Protein AF-A0AAD3VTC8-F1 (afdb_monomer_lite)

Secondary structure (DSSP, 8-state):
--------SSGGGHHHHHHHHHHHHHHTTS-SS--HHHHHHHHHHHHHHHHHHTT-HHHHHHH-GGGS-HHHHHHHHHHHHHHTHHHHHHHHHHHHHHHHHHHHHT-

Radius of gyration: 17.2 Å; chains: 1; bounding box: 39×29×52 Å

pLDDT: mean 90.21, std 11.89, range [37.56, 97.94]

Structure (mmCIF, N/CA/C/O backbone):
data_AF-A0AAD3VTC8-F1
#
_entry.id   AF-A0AAD3VTC8-F1
#
loop_
_atom_site.group_PDB
_atom_site.id
_atom_site.type_symbol
_atom_site.label_atom_id
_atom_site.label_alt_id
_atom_site.label_comp_id
_atom_site.label_asym_id
_atom_site.label_entity_id
_atom_site.label_seq_id
_atom_site.pdbx_PDB_ins_code
_atom_site.Cartn_x
_atom_site.Cartn_y
_atom_site.Cartn_z
_atom_site.occupancy
_atom_site.B_iso_or_equiv
_atom_site.auth_seq_id
_atom_site.auth_comp_id
_atom_site.auth_asym_id
_atom_site.auth_atom_id
_atom_site.pdbx_PDB_model_num
ATOM 1 N N . MET A 1 1 ? 21.004 -1.973 0.440 1.00 37.56 1 MET A N 1
ATOM 2 C CA . MET A 1 1 ? 19.643 -2.419 0.824 1.00 37.56 1 MET A CA 1
ATOM 3 C C . MET A 1 1 ? 19.372 -2.003 2.272 1.00 37.56 1 MET A C 1
ATOM 5 O O . MET A 1 1 ? 19.788 -2.694 3.192 1.00 37.56 1 MET A O 1
ATOM 9 N N . GLY A 1 2 ? 18.767 -0.831 2.497 1.00 42.12 2 GLY A N 1
ATOM 10 C CA . GLY A 1 2 ? 18.458 -0.338 3.845 1.00 42.12 2 GLY A CA 1
ATOM 11 C C . GLY A 1 2 ? 17.273 -1.096 4.438 1.00 42.12 2 GLY A C 1
ATOM 12 O O . GLY A 1 2 ? 16.129 -0.852 4.067 1.00 42.12 2 GLY A O 1
ATOM 13 N N . ARG A 1 3 ? 17.545 -2.040 5.339 1.00 43.69 3 ARG A N 1
ATOM 14 C CA . ARG A 1 3 ? 16.533 -2.855 6.019 1.00 43.69 3 ARG A CA 1
ATOM 15 C C . ARG A 1 3 ? 15.822 -2.000 7.073 1.00 43.69 3 ARG A C 1
ATOM 17 O O . ARG A 1 3 ? 16.161 -2.060 8.252 1.00 43.69 3 ARG A O 1
ATOM 24 N N . ARG A 1 4 ? 14.845 -1.181 6.665 1.00 53.00 4 ARG A N 1
ATOM 25 C CA . ARG A 1 4 ? 13.879 -0.608 7.614 1.00 53.00 4 ARG A CA 1
ATOM 26 C C . ARG A 1 4 ? 13.102 -1.777 8.215 1.00 53.00 4 ARG A C 1
ATOM 28 O O . ARG A 1 4 ? 12.371 -2.473 7.517 1.00 53.00 4 ARG A O 1
ATOM 35 N N . ARG A 1 5 ? 13.332 -2.053 9.499 1.00 49.25 5 ARG A N 1
ATOM 36 C CA . ARG A 1 5 ? 12.517 -3.002 10.260 1.00 49.25 5 ARG A CA 1
ATOM 37 C C . ARG A 1 5 ? 11.176 -2.312 10.481 1.00 49.25 5 ARG A C 1
ATOM 39 O O . ARG A 1 5 ? 11.079 -1.459 11.355 1.00 49.25 5 ARG A O 1
ATOM 46 N N . ASN A 1 6 ? 10.181 -2.641 9.664 1.00 66.75 6 ASN A N 1
ATOM 47 C CA . ASN A 1 6 ? 8.795 -2.224 9.873 1.00 66.75 6 ASN A CA 1
ATOM 48 C C . ASN A 1 6 ? 8.250 -2.941 11.120 1.00 66.75 6 ASN A C 1
ATOM 50 O O . ASN A 1 6 ? 7.491 -3.898 11.008 1.00 66.75 6 ASN A O 1
ATOM 54 N N . ARG A 1 7 ? 8.714 -2.545 12.311 1.00 80.94 7 ARG A N 1
ATOM 55 C CA . ARG A 1 7 ? 8.203 -3.045 13.587 1.00 80.94 7 ARG A CA 1
ATOM 56 C C . ARG A 1 7 ? 7.104 -2.090 14.053 1.00 80.94 7 ARG A C 1
ATOM 58 O O . ARG A 1 7 ? 7.367 -0.887 14.102 1.00 80.94 7 ARG A O 1
ATOM 65 N N . PRO A 1 8 ? 5.900 -2.585 14.377 1.00 89.06 8 PRO A N 1
ATOM 66 C CA . PRO A 1 8 ? 4.860 -1.729 14.922 1.00 89.06 8 PRO A CA 1
ATOM 67 C C . PRO A 1 8 ? 5.305 -1.125 16.254 1.00 89.06 8 PRO A C 1
ATOM 69 O O . PRO A 1 8 ? 6.102 -1.720 16.982 1.00 89.06 8 PRO A O 1
ATOM 72 N N . VAL A 1 9 ? 4.770 0.060 16.561 1.00 91.56 9 VAL A N 1
ATOM 73 C CA . VAL A 1 9 ? 5.061 0.786 17.809 1.00 91.56 9 VAL A CA 1
ATOM 74 C C . VAL A 1 9 ? 4.729 -0.077 19.024 1.00 91.56 9 VAL A C 1
ATOM 76 O O . VAL A 1 9 ? 5.529 -0.159 19.949 1.00 91.56 9 VAL A O 1
ATOM 79 N N . ASN A 1 10 ? 3.586 -0.766 18.984 1.00 92.50 10 ASN A N 1
ATOM 80 C CA . ASN A 1 10 ? 3.249 -1.823 19.926 1.00 92.50 10 ASN A CA 1
ATOM 81 C C . ASN A 1 10 ? 3.568 -3.195 19.292 1.00 92.50 10 ASN A C 1
ATOM 83 O O . ASN A 1 10 ? 2.860 -3.601 18.366 1.00 92.50 10 ASN A O 1
ATOM 87 N N . PRO A 1 11 ? 4.598 -3.924 19.762 1.00 91.19 11 PRO A N 1
ATOM 88 C CA . PRO A 1 11 ? 4.930 -5.255 19.256 1.00 91.19 11 PRO A CA 1
ATOM 89 C C . PRO A 1 11 ? 3.808 -6.284 19.428 1.00 91.19 11 PRO A C 1
ATOM 91 O O . PRO A 1 11 ? 3.699 -7.192 18.610 1.00 91.19 11 PRO A O 1
ATOM 94 N N . ASP A 1 12 ? 2.954 -6.128 20.438 1.00 94.06 12 ASP A N 1
ATOM 95 C CA . ASP A 1 12 ? 1.853 -7.060 20.703 1.00 94.06 12 ASP A CA 1
ATOM 96 C C . ASP A 1 12 ? 0.718 -6.910 19.678 1.00 94.06 12 ASP A C 1
ATOM 98 O O . ASP A 1 12 ? -0.117 -7.798 19.513 1.00 94.06 12 ASP A O 1
ATOM 102 N N . ALA A 1 13 ? 0.716 -5.809 18.919 1.00 93.69 13 ALA A N 1
ATOM 103 C CA . ALA A 1 13 ? -0.280 -5.539 17.891 1.00 93.69 13 ALA A CA 1
ATOM 104 C C . ALA A 1 13 ? -0.007 -6.258 16.559 1.00 93.69 13 ALA A C 1
ATOM 106 O O . ALA A 1 13 ? -0.824 -6.134 15.653 1.00 93.69 13 ALA A O 1
ATOM 107 N N . VAL A 1 14 ? 1.099 -7.003 16.402 1.00 91.50 14 VAL A N 1
ATOM 108 C CA . VAL A 1 14 ? 1.470 -7.633 15.114 1.00 91.50 14 VAL A CA 1
ATOM 109 C C . VAL A 1 14 ? 0.323 -8.466 14.538 1.00 91.50 14 VAL A C 1
ATOM 111 O O . VAL A 1 14 ? -0.097 -8.217 13.413 1.00 91.50 14 VAL A O 1
ATOM 114 N N . ARG A 1 15 ? -0.253 -9.384 15.327 1.00 91.88 15 ARG A N 1
ATOM 115 C CA . ARG A 1 15 ? -1.357 -10.234 14.846 1.00 91.88 15 ARG A CA 1
ATOM 116 C C . ARG A 1 15 ? -2.611 -9.426 14.509 1.00 91.88 15 ARG A C 1
ATOM 118 O O . ARG A 1 15 ? -3.292 -9.735 13.540 1.00 91.88 15 ARG A O 1
ATOM 125 N N . ALA A 1 16 ? -2.910 -8.388 15.290 1.00 93.94 16 ALA A N 1
ATOM 126 C CA . ALA A 1 16 ? -4.057 -7.519 15.034 1.00 93.94 16 ALA A CA 1
ATOM 127 C C . ALA A 1 16 ? -3.876 -6.706 13.740 1.00 93.94 16 ALA A C 1
ATOM 129 O O . ALA A 1 16 ? -4.823 -6.543 12.978 1.00 93.94 16 ALA A O 1
ATOM 130 N N . LEU A 1 17 ? -2.657 -6.237 13.464 1.00 93.38 17 LEU A N 1
ATOM 131 C CA . LEU A 1 17 ? -2.325 -5.520 12.234 1.00 93.38 17 LEU A CA 1
ATOM 132 C C . LEU A 1 17 ? -2.347 -6.433 11.008 1.00 93.38 17 LEU A C 1
ATOM 134 O O . LEU A 1 17 ? -2.781 -5.995 9.945 1.00 93.38 17 LEU A O 1
ATOM 138 N N . ASP A 1 18 ? -1.920 -7.688 11.148 1.00 91.19 18 ASP A N 1
ATOM 139 C CA . ASP A 1 18 ? -2.040 -8.677 10.077 1.00 91.19 18 ASP A CA 1
ATOM 140 C C . ASP A 1 18 ? -3.511 -8.961 9.756 1.00 91.19 18 ASP A C 1
ATOM 142 O O . ASP A 1 18 ? -3.895 -8.919 8.590 1.00 91.19 18 ASP A O 1
ATOM 146 N N . ASN A 1 19 ? -4.360 -9.150 10.771 1.00 91.94 19 ASN A N 1
ATOM 147 C CA . ASN A 1 19 ? -5.803 -9.314 10.567 1.00 91.94 19 ASN A CA 1
ATOM 148 C C . ASN A 1 19 ? -6.417 -8.092 9.876 1.00 91.94 19 ASN A C 1
ATOM 150 O O . ASN A 1 19 ? -7.095 -8.238 8.863 1.00 91.94 19 ASN A O 1
ATOM 154 N N . LEU A 1 20 ? -6.092 -6.886 10.351 1.00 93.25 20 LEU A N 1
ATOM 155 C CA . LEU A 1 20 ? -6.540 -5.641 9.731 1.00 93.25 20 LEU A CA 1
ATOM 156 C C . LEU A 1 20 ? -6.108 -5.547 8.260 1.00 93.25 20 LEU A C 1
ATOM 158 O O . LEU A 1 20 ? -6.866 -5.088 7.411 1.00 93.25 20 LEU A O 1
ATOM 162 N N . LYS A 1 21 ? -4.889 -5.987 7.934 1.00 91.75 21 LYS A N 1
ATOM 163 C CA . LYS A 1 21 ? -4.406 -6.025 6.550 1.00 91.75 21 LYS A CA 1
ATOM 164 C C . LYS A 1 21 ? -5.286 -6.923 5.683 1.00 91.75 21 LYS A C 1
ATOM 166 O O . LYS A 1 21 ? -5.576 -6.545 4.551 1.00 91.75 21 LYS A O 1
ATOM 171 N N . TYR A 1 22 ? -5.683 -8.090 6.190 1.00 91.50 22 TYR A N 1
ATOM 172 C CA . TYR A 1 22 ? -6.574 -9.001 5.473 1.00 91.50 22 TYR A CA 1
ATOM 173 C C . TYR A 1 22 ? -7.978 -8.425 5.316 1.00 91.50 22 TYR A C 1
ATOM 175 O O . TYR A 1 22 ? -8.503 -8.470 4.209 1.00 91.50 22 TYR A O 1
ATOM 183 N N . GLU A 1 23 ? -8.545 -7.836 6.367 1.00 91.44 23 GLU A N 1
ATOM 184 C CA . GLU A 1 23 ? -9.857 -7.176 6.319 1.00 91.44 23 GLU A CA 1
ATOM 185 C C . GLU A 1 23 ? -9.877 -6.078 5.252 1.00 91.44 23 GLU A C 1
ATOM 187 O O . GLU A 1 23 ? -10.695 -6.104 4.336 1.00 91.44 23 GLU A O 1
ATOM 192 N N . VAL A 1 24 ? -8.902 -5.165 5.294 1.00 93.19 24 VAL A N 1
ATOM 193 C CA . VAL A 1 24 ? -8.788 -4.087 4.304 1.00 93.19 24 VAL A CA 1
ATOM 194 C C . VAL A 1 24 ? -8.559 -4.655 2.901 1.00 93.19 24 VAL A C 1
ATOM 196 O O . VAL A 1 24 ? -9.125 -4.160 1.931 1.00 93.19 24 VAL A O 1
ATOM 199 N N . ALA A 1 25 ? -7.754 -5.710 2.757 1.00 92.06 25 ALA A N 1
ATOM 200 C CA . ALA A 1 25 ? -7.548 -6.341 1.458 1.00 92.06 25 ALA A CA 1
ATOM 201 C C . ALA A 1 25 ? -8.826 -6.999 0.908 1.00 92.06 25 ALA A C 1
ATOM 203 O O . ALA A 1 25 ? -9.054 -6.948 -0.299 1.00 92.06 25 ALA A O 1
ATOM 204 N N . GLN A 1 26 ? -9.661 -7.590 1.764 1.00 91.31 26 GLN A N 1
ATOM 205 C CA . GLN A 1 26 ? -10.959 -8.145 1.376 1.00 91.31 26 GLN A CA 1
ATOM 206 C C . GLN A 1 26 ? -11.935 -7.045 0.954 1.00 91.31 26 GLN A C 1
ATOM 208 O O . GLN A 1 26 ? -12.551 -7.153 -0.104 1.00 91.31 26 GLN A O 1
ATOM 213 N N . GLU A 1 27 ? -12.027 -5.961 1.726 1.00 91.00 27 GLU A N 1
ATOM 214 C CA . GLU A 1 27 ? -12.877 -4.807 1.408 1.00 91.00 27 GLU A CA 1
ATOM 215 C C . GLU A 1 27 ? -12.499 -4.154 0.073 1.00 91.00 27 GLU A C 1
ATOM 217 O O . GLU A 1 27 ? -13.367 -3.779 -0.712 1.00 91.00 27 GLU A O 1
ATOM 222 N N . LEU A 1 28 ? -11.198 -4.060 -0.215 1.00 90.56 28 LEU A N 1
ATOM 223 C CA . LEU A 1 28 ? -10.683 -3.548 -1.487 1.00 90.56 28 LEU A CA 1
ATOM 224 C C . LEU A 1 28 ? -10.826 -4.547 -2.648 1.00 90.56 28 LEU A C 1
ATOM 226 O O . LEU A 1 28 ? -10.458 -4.231 -3.777 1.00 90.56 28 LEU A O 1
ATOM 230 N N . GLY A 1 29 ? -11.340 -5.753 -2.390 1.00 88.31 29 GLY A N 1
ATOM 231 C CA . GLY A 1 29 ? -11.536 -6.791 -3.400 1.00 88.31 29 GLY A CA 1
ATOM 232 C C . GLY A 1 29 ? -10.252 -7.504 -3.831 1.00 88.31 29 GLY A C 1
ATOM 233 O O . GLY A 1 29 ? -10.263 -8.231 -4.824 1.00 88.31 29 GLY A O 1
ATOM 234 N N . TYR A 1 30 ? -9.148 -7.334 -3.098 1.00 86.75 30 TYR A N 1
ATOM 235 C CA . TYR A 1 30 ? -7.883 -8.018 -3.380 1.00 86.75 30 TYR A CA 1
ATOM 236 C C . TYR A 1 30 ? -7.885 -9.475 -2.930 1.00 86.75 30 TYR A C 1
ATOM 238 O O . TYR A 1 30 ? -7.039 -10.240 -3.371 1.00 86.75 30 TYR A O 1
ATOM 246 N N . VAL A 1 31 ? -8.783 -9.879 -2.035 1.00 84.81 31 VAL A N 1
ATOM 247 C CA . VAL A 1 31 ? -8.850 -11.256 -1.535 1.00 84.81 31 VAL A CA 1
ATOM 248 C C . VAL A 1 31 ? -10.312 -11.646 -1.366 1.00 84.81 31 VAL A C 1
ATOM 250 O O . VAL A 1 31 ? -11.074 -10.890 -0.770 1.00 84.81 31 VAL A O 1
ATOM 253 N N . ARG A 1 32 ? -10.712 -12.825 -1.855 1.00 79.50 32 ARG A N 1
ATOM 254 C CA . ARG A 1 32 ? -12.073 -13.359 -1.650 1.00 79.50 32 ARG A CA 1
ATOM 255 C C . ARG A 1 32 ? -12.122 -14.490 -0.627 1.00 79.50 32 ARG A C 1
ATOM 257 O O . ARG A 1 32 ? -13.127 -14.629 0.059 1.00 79.50 32 ARG A O 1
ATOM 264 N N . GLY A 1 33 ? -11.059 -15.293 -0.526 1.00 70.56 33 GLY A N 1
ATOM 265 C CA . GLY A 1 33 ? -11.024 -16.511 0.297 1.00 70.56 33 GLY A CA 1
ATOM 266 C C . GLY A 1 33 ? -10.140 -16.435 1.544 1.00 70.56 33 GLY A C 1
ATOM 267 O O . GLY A 1 33 ? -10.030 -17.415 2.272 1.00 70.56 33 GLY A O 1
ATOM 268 N N . GLY A 1 34 ? -9.495 -15.293 1.792 1.00 66.06 34 GLY A N 1
ATOM 269 C CA . GLY A 1 34 ? -8.681 -15.033 2.985 1.00 66.06 34 GLY A CA 1
ATOM 270 C C . GLY A 1 34 ? -7.321 -15.740 3.032 1.00 66.06 34 GLY A C 1
ATOM 271 O O . GLY A 1 34 ? -6.671 -15.690 4.073 1.00 66.06 34 GLY A O 1
ATOM 272 N N . SER A 1 35 ? -6.869 -16.402 1.960 1.00 82.12 35 SER A N 1
ATOM 273 C CA . SER A 1 35 ? -5.571 -17.086 1.993 1.00 82.12 35 SER A CA 1
ATOM 274 C C . SER A 1 35 ? -4.407 -16.104 1.825 1.00 82.12 35 SER A C 1
ATOM 276 O O . SER A 1 35 ? -4.468 -15.141 1.054 1.00 82.12 35 SER A O 1
ATOM 278 N N . GLU A 1 36 ? -3.314 -16.355 2.547 1.00 82.56 36 GLU A N 1
ATOM 279 C CA . GLU A 1 36 ? -2.099 -15.539 2.451 1.00 82.56 36 GLU A CA 1
ATOM 280 C C . GLU A 1 36 ? -1.503 -15.570 1.035 1.00 82.56 36 GLU A C 1
ATOM 282 O O . GLU A 1 36 ? -1.023 -14.551 0.533 1.00 82.56 36 GLU A O 1
ATOM 287 N N . ASP A 1 37 ? -1.585 -16.718 0.363 1.00 87.31 37 ASP A N 1
ATOM 288 C CA . ASP A 1 37 ? -1.083 -16.892 -0.999 1.00 87.31 37 ASP A CA 1
ATOM 289 C C . ASP A 1 37 ? -1.898 -16.095 -2.025 1.00 87.31 37 ASP A C 1
ATOM 291 O O . ASP A 1 37 ? -1.318 -15.485 -2.926 1.00 87.31 37 ASP A O 1
ATOM 295 N N . GLU A 1 38 ? -3.226 -16.017 -1.864 1.00 87.75 38 GLU A N 1
ATOM 296 C CA . GLU A 1 38 ? -4.081 -15.170 -2.705 1.00 87.75 38 GLU A CA 1
ATOM 297 C C . GLU A 1 38 ? -3.694 -13.697 -2.544 1.00 87.75 38 GLU A C 1
ATOM 299 O O . GLU A 1 38 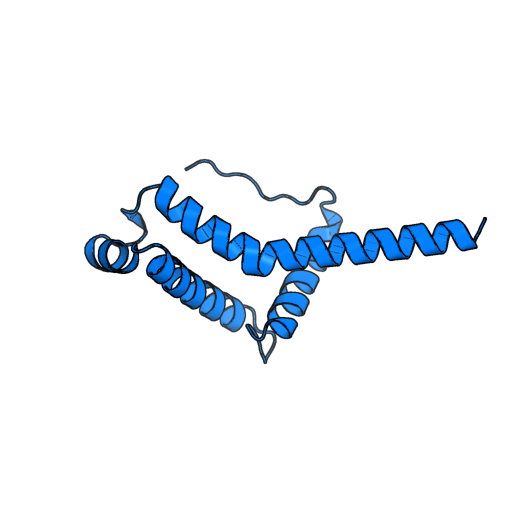? -3.519 -12.989 -3.540 1.00 87.75 38 GLU A O 1
ATOM 304 N N . LEU A 1 39 ? -3.495 -13.237 -1.304 1.00 88.12 39 LEU A N 1
ATOM 305 C CA . LEU A 1 39 ? -3.060 -11.868 -1.043 1.00 88.12 39 LEU A CA 1
ATOM 306 C C . LEU A 1 39 ? -1.696 -11.583 -1.679 1.00 88.12 39 LEU A C 1
ATOM 308 O O . LEU A 1 39 ? -1.524 -10.552 -2.328 1.00 88.12 39 LEU A O 1
ATOM 312 N N . ARG A 1 40 ? -0.725 -12.490 -1.530 1.00 89.38 40 ARG A N 1
ATOM 313 C CA . ARG A 1 40 ? 0.609 -12.343 -2.134 1.00 89.38 40 ARG A CA 1
ATOM 314 C C . ARG A 1 40 ? 0.528 -12.252 -3.657 1.00 89.38 40 ARG A C 1
ATOM 316 O O . ARG A 1 40 ? 1.097 -11.326 -4.230 1.00 89.38 40 ARG A O 1
ATOM 323 N N . ALA A 1 41 ? -0.232 -13.140 -4.297 1.00 91.38 41 ALA A N 1
ATOM 324 C CA . ALA A 1 41 ? -0.414 -13.133 -5.745 1.00 91.38 41 ALA A CA 1
ATOM 325 C C . ALA A 1 41 ? -1.092 -11.844 -6.245 1.00 91.38 41 ALA A C 1
ATOM 327 O O . ALA A 1 41 ? -0.691 -11.291 -7.269 1.00 91.38 41 ALA A O 1
ATOM 328 N N . ASN A 1 42 ? -2.096 -11.337 -5.520 1.00 92.62 42 ASN A N 1
ATOM 329 C CA . ASN A 1 42 ? -2.747 -10.065 -5.843 1.00 92.62 42 ASN A CA 1
ATOM 330 C C . ASN A 1 42 ? -1.799 -8.874 -5.690 1.00 92.62 42 ASN A C 1
ATOM 332 O O . ASN A 1 42 ? -1.711 -8.043 -6.591 1.00 92.62 42 ASN A O 1
ATOM 336 N N . LEU A 1 43 ? -1.041 -8.813 -4.594 1.00 91.81 43 LEU A N 1
ATOM 337 C CA . LEU A 1 43 ? -0.055 -7.754 -4.381 1.00 91.81 43 LEU A CA 1
ATOM 338 C C . LEU A 1 43 ? 1.033 -7.760 -5.457 1.00 91.81 43 LEU A C 1
ATOM 340 O O . LEU A 1 43 ? 1.475 -6.692 -5.875 1.00 91.81 43 LEU A O 1
ATOM 344 N N . ASP A 1 44 ? 1.457 -8.933 -5.924 1.00 93.88 44 ASP A N 1
ATOM 345 C CA . ASP A 1 44 ? 2.416 -9.030 -7.022 1.00 93.88 44 ASP A CA 1
ATOM 346 C C . ASP A 1 44 ? 1.822 -8.553 -8.351 1.00 93.88 44 ASP A C 1
ATOM 348 O O . ASP A 1 44 ? 2.489 -7.796 -9.056 1.00 93.88 44 ASP A O 1
ATOM 352 N N . ARG A 1 45 ? 0.561 -8.883 -8.665 1.00 93.81 45 ARG A N 1
ATOM 353 C CA . ARG A 1 45 ? -0.133 -8.304 -9.832 1.00 93.81 45 ARG A CA 1
ATOM 354 C C . ARG A 1 45 ? -0.200 -6.781 -9.757 1.00 93.81 45 ARG A C 1
ATOM 356 O O . ARG A 1 45 ? 0.204 -6.108 -10.702 1.00 93.81 45 ARG A O 1
ATOM 363 N N . MET A 1 46 ? -0.585 -6.238 -8.604 1.00 94.44 46 MET A N 1
ATOM 364 C CA . MET A 1 46 ? -0.641 -4.792 -8.391 1.00 94.44 46 MET A CA 1
ATOM 365 C C . MET A 1 46 ? 0.719 -4.112 -8.573 1.00 94.44 46 MET A C 1
ATOM 367 O O . MET A 1 46 ? 0.776 -2.994 -9.071 1.00 94.44 46 MET A O 1
ATOM 371 N N . LYS A 1 47 ? 1.833 -4.752 -8.187 1.00 95.31 47 LYS A N 1
ATOM 372 C CA . LYS A 1 47 ? 3.171 -4.188 -8.447 1.00 95.31 47 LYS A CA 1
ATOM 373 C C . LYS A 1 47 ? 3.422 -4.001 -9.940 1.00 95.31 47 LYS A C 1
ATOM 375 O O . LYS A 1 47 ? 4.037 -3.004 -10.305 1.00 95.31 47 LYS A O 1
ATOM 380 N N . TYR A 1 48 ? 2.975 -4.937 -10.778 1.00 96.62 48 TYR A N 1
ATOM 381 C CA . TYR A 1 48 ? 3.103 -4.814 -12.230 1.00 96.62 48 TYR A CA 1
ATOM 382 C C . TYR A 1 48 ? 2.153 -3.763 -12.806 1.00 96.62 48 TYR A C 1
ATOM 384 O O . TYR A 1 48 ? 2.591 -2.980 -13.637 1.00 96.62 48 TYR A O 1
ATOM 392 N N . GLU A 1 49 ? 0.910 -3.675 -12.327 1.00 96.38 49 GLU A N 1
ATOM 393 C CA . GLU A 1 49 ? -0.024 -2.603 -12.722 1.00 96.38 49 GLU A CA 1
ATOM 394 C C . GLU A 1 49 ? 0.540 -1.216 -12.389 1.00 96.38 49 GLU A C 1
ATOM 396 O O . GLU A 1 49 ? 0.589 -0.327 -13.230 1.00 96.38 49 GLU A O 1
ATOM 401 N N . ILE A 1 50 ? 1.060 -1.048 -11.173 1.00 97.38 50 ILE A N 1
ATOM 402 C CA . ILE A 1 50 ? 1.709 0.190 -10.736 1.00 97.38 50 ILE A CA 1
ATOM 403 C C . ILE A 1 50 ? 2.965 0.474 -11.564 1.00 97.38 50 ILE A C 1
ATOM 405 O O . ILE A 1 50 ? 3.247 1.622 -11.902 1.00 97.38 50 ILE A O 1
ATOM 409 N N . ALA A 1 51 ? 3.756 -0.552 -11.880 1.00 97.81 51 ALA A N 1
ATOM 410 C CA . ALA A 1 51 ? 4.907 -0.376 -12.753 1.00 97.81 51 ALA A CA 1
ATOM 411 C C . ALA A 1 51 ? 4.492 0.110 -14.146 1.00 97.81 51 ALA A C 1
ATOM 413 O O . ALA A 1 51 ? 5.223 0.904 -14.736 1.00 97.81 51 ALA A O 1
ATOM 414 N N . ASP A 1 52 ? 3.335 -0.321 -14.640 1.00 97.81 52 ASP A N 1
ATOM 415 C CA . ASP A 1 52 ? 2.771 0.120 -15.911 1.00 97.81 52 ASP A CA 1
ATOM 416 C C . ASP A 1 52 ? 2.368 1.589 -15.873 1.00 97.81 52 ASP A C 1
ATOM 418 O O . ASP A 1 52 ? 2.846 2.382 -16.682 1.00 97.81 52 ASP A O 1
ATOM 422 N N . GLU A 1 53 ? 1.622 1.985 -14.840 1.00 97.62 53 GLU A N 1
ATOM 423 C CA . GLU A 1 53 ? 1.255 3.382 -14.582 1.00 97.62 53 GLU A CA 1
ATOM 424 C C . GLU A 1 53 ? 2.479 4.305 -14.457 1.00 97.62 53 GLU A C 1
ATOM 426 O O . GLU A 1 53 ? 2.425 5.482 -14.814 1.00 97.62 53 GLU A O 1
ATOM 431 N N . LEU A 1 54 ? 3.600 3.778 -13.955 1.00 97.56 54 LEU A N 1
ATOM 432 C CA . LEU A 1 54 ? 4.862 4.504 -13.810 1.00 97.56 54 LEU A CA 1
ATOM 433 C C . LEU A 1 54 ? 5.763 4.459 -15.055 1.00 97.56 54 LEU A C 1
ATOM 435 O O . LEU A 1 54 ? 6.843 5.056 -15.028 1.00 97.56 54 LEU A O 1
ATOM 439 N N . GLY A 1 55 ? 5.377 3.744 -16.116 1.00 97.44 55 GLY A N 1
ATOM 440 C CA . GLY A 1 55 ? 6.200 3.561 -17.318 1.00 97.44 55 GLY A CA 1
ATOM 441 C C . GLY A 1 55 ? 7.460 2.713 -17.091 1.00 97.44 55 GLY A C 1
ATOM 442 O O . GLY A 1 55 ? 8.450 2.851 -17.806 1.00 97.44 55 GLY A O 1
ATOM 443 N N . LEU A 1 56 ? 7.457 1.853 -16.070 1.00 97.94 56 LEU A N 1
ATOM 444 C CA . LEU A 1 56 ? 8.576 0.987 -15.683 1.00 97.94 56 LEU A CA 1
ATOM 445 C C . LEU A 1 56 ? 8.403 -0.470 -16.142 1.00 97.94 56 LEU A C 1
ATOM 447 O O . LEU A 1 56 ? 9.369 -1.230 -16.063 1.00 97.94 56 LEU A O 1
ATOM 451 N N . SER A 1 57 ? 7.223 -0.859 -16.642 1.00 96.81 57 SER A N 1
ATOM 452 C CA . SER A 1 57 ? 6.917 -2.223 -17.110 1.00 96.81 57 SER A CA 1
ATOM 453 C C . SER A 1 57 ? 7.959 -2.786 -18.075 1.00 96.81 57 SER A C 1
ATOM 455 O O . SER A 1 57 ? 8.514 -3.856 -17.824 1.00 96.81 57 SER A O 1
ATOM 457 N N . GLU A 1 58 ? 8.268 -2.060 -19.152 1.00 97.19 58 GLU A N 1
ATOM 458 C CA . GLU A 1 58 ? 9.227 -2.516 -20.170 1.00 97.19 58 GLU A CA 1
ATOM 459 C C . GLU A 1 58 ? 10.627 -2.701 -19.595 1.00 97.19 58 GLU A C 1
ATOM 461 O O . GLU A 1 58 ? 11.305 -3.689 -19.873 1.00 97.19 58 GLU A O 1
ATOM 466 N N . LYS A 1 59 ? 11.043 -1.799 -18.705 1.00 97.75 59 LYS A N 1
ATOM 467 C CA . LYS A 1 59 ? 12.335 -1.913 -18.035 1.00 97.75 59 LYS A CA 1
ATOM 468 C C . LYS A 1 59 ? 12.388 -3.154 -17.147 1.00 97.75 59 LYS A C 1
ATOM 470 O O . LYS A 1 59 ? 13.367 -3.892 -17.200 1.00 97.75 59 LYS A O 1
ATOM 475 N N . ILE A 1 60 ? 11.336 -3.420 -16.372 1.00 97.06 60 ILE A N 1
ATOM 476 C CA . ILE A 1 60 ? 11.251 -4.623 -15.535 1.00 97.06 60 ILE A CA 1
ATOM 477 C C . ILE A 1 60 ? 11.299 -5.886 -16.397 1.00 97.06 60 ILE A C 1
ATOM 479 O O . ILE A 1 60 ? 11.982 -6.832 -16.020 1.00 97.06 60 ILE A O 1
ATOM 483 N N . ARG A 1 61 ? 10.628 -5.908 -17.555 1.00 96.38 61 ARG A N 1
ATOM 484 C CA . ARG A 1 61 ? 10.696 -7.037 -18.499 1.00 96.38 61 ARG A CA 1
ATOM 485 C C . ARG A 1 61 ? 12.103 -7.225 -19.069 1.00 96.38 61 ARG A C 1
ATOM 487 O O . ARG A 1 61 ? 12.549 -8.358 -19.203 1.00 96.38 61 ARG A O 1
ATOM 494 N N . ALA A 1 62 ? 12.804 -6.130 -19.360 1.00 97.69 62 ALA A N 1
ATOM 495 C CA . ALA A 1 62 ? 14.134 -6.161 -19.958 1.00 97.69 62 ALA A CA 1
ATOM 496 C C . ALA A 1 62 ? 15.241 -6.573 -18.974 1.00 97.69 62 ALA A C 1
ATOM 498 O O . ALA A 1 62 ? 16.101 -7.376 -19.326 1.00 97.69 62 ALA A O 1
ATOM 499 N N . VAL A 1 63 ? 15.250 -6.020 -17.754 1.00 97.12 63 VAL A N 1
ATOM 500 C CA . VAL A 1 63 ? 16.353 -6.233 -16.794 1.00 97.12 63 VAL A CA 1
ATOM 501 C C . VAL A 1 63 ? 15.957 -7.056 -15.570 1.00 97.12 63 VAL A C 1
ATOM 503 O O . VAL A 1 63 ? 16.827 -7.542 -14.852 1.00 97.12 63 VAL A O 1
ATOM 506 N N . GLY A 1 64 ? 14.665 -7.248 -15.315 1.00 96.62 64 GLY A N 1
ATOM 507 C CA . GLY A 1 64 ? 14.159 -7.906 -14.113 1.00 96.62 64 GLY A CA 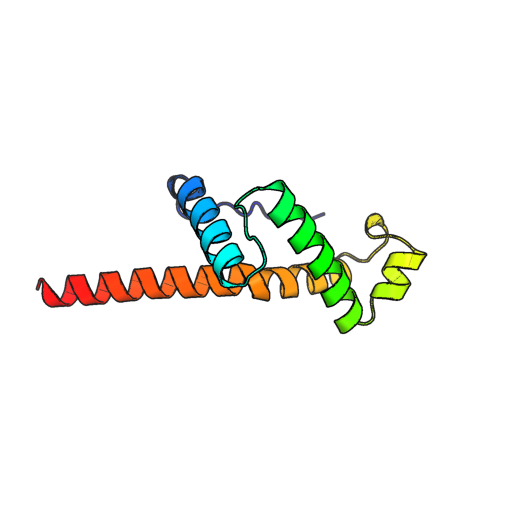1
ATOM 508 C C . GLY A 1 64 ? 14.213 -7.022 -12.862 1.00 96.62 64 GLY A C 1
ATOM 509 O O . GLY A 1 64 ? 15.023 -6.102 -12.738 1.00 96.62 64 GLY A O 1
ATOM 510 N N . TRP A 1 65 ? 13.368 -7.341 -11.878 1.00 95.56 65 TRP A N 1
ATOM 511 C CA . TRP A 1 65 ? 13.303 -6.634 -10.590 1.00 95.56 65 TRP A CA 1
ATOM 512 C C . TRP A 1 65 ? 14.648 -6.470 -9.859 1.00 95.56 65 TRP A C 1
ATOM 514 O O . TRP A 1 65 ? 14.875 -5.384 -9.325 1.00 95.56 65 TRP A O 1
ATOM 524 N N . PRO A 1 66 ? 15.557 -7.472 -9.817 1.00 95.94 66 PRO A N 1
ATOM 525 C CA . PRO A 1 66 ? 16.831 -7.329 -9.105 1.00 95.94 66 PRO A CA 1
ATOM 526 C C . PRO A 1 66 ? 17.747 -6.238 -9.674 1.00 95.94 66 PRO A C 1
ATOM 528 O O . PRO A 1 66 ? 18.567 -5.698 -8.936 1.00 95.94 66 PRO A O 1
ATOM 531 N N . ASN A 1 67 ? 17.589 -5.903 -10.959 1.00 96.81 67 ASN A N 1
ATOM 532 C CA . ASN A 1 67 ? 18.413 -4.920 -11.666 1.00 96.81 67 ASN A CA 1
ATOM 533 C C . ASN A 1 67 ? 17.738 -3.540 -11.784 1.00 96.81 67 ASN A C 1
ATOM 535 O O . ASN A 1 67 ? 18.294 -2.618 -12.382 1.00 96.81 67 ASN A O 1
ATOM 539 N N . MET A 1 68 ? 16.548 -3.372 -11.204 1.00 97.50 68 MET A N 1
ATOM 540 C CA . MET A 1 68 ? 15.892 -2.071 -11.077 1.00 97.50 68 MET A CA 1
ATOM 541 C C . MET A 1 68 ? 16.587 -1.218 -10.012 1.00 97.50 68 MET A C 1
ATOM 543 O O . MET A 1 68 ? 17.131 -1.719 -9.024 1.00 97.50 68 MET A O 1
ATOM 547 N N . THR A 1 69 ? 16.539 0.105 -10.163 1.00 96.94 69 THR A N 1
ATOM 548 C CA . THR A 1 69 ? 17.112 0.989 -9.143 1.00 96.94 69 THR A CA 1
ATOM 549 C C . THR A 1 69 ? 16.266 0.969 -7.870 1.00 96.94 69 THR A C 1
ATOM 551 O O . THR A 1 69 ? 15.041 0.840 -7.899 1.00 96.94 69 THR A O 1
ATOM 554 N N . SER A 1 70 ? 16.903 1.206 -6.719 1.00 95.00 70 SER A N 1
ATOM 555 C CA . SER A 1 70 ? 16.185 1.314 -5.438 1.00 95.00 70 SER A CA 1
ATOM 556 C C . SER A 1 70 ? 15.110 2.410 -5.448 1.00 95.00 70 SER A C 1
ATOM 558 O O . SER A 1 70 ? 14.103 2.284 -4.756 1.00 95.00 70 SER A O 1
ATOM 560 N N . ARG A 1 71 ? 15.301 3.473 -6.244 1.00 96.31 71 ARG A N 1
ATOM 561 C CA . ARG A 1 71 ? 14.321 4.554 -6.407 1.00 96.31 71 ARG A CA 1
ATOM 562 C C . ARG A 1 71 ? 13.087 4.085 -7.176 1.00 96.31 71 ARG A C 1
ATOM 564 O O . ARG A 1 71 ? 11.979 4.418 -6.775 1.00 96.31 71 ARG A O 1
ATOM 571 N N . GLU A 1 72 ? 13.265 3.316 -8.245 1.00 97.00 72 GLU A N 1
ATOM 572 C CA . GLU A 1 72 ? 12.158 2.770 -9.040 1.00 97.00 72 GLU A CA 1
ATOM 573 C C . GLU A 1 72 ? 11.353 1.743 -8.242 1.00 97.00 72 GLU A C 1
ATOM 575 O O . GLU A 1 72 ? 10.142 1.896 -8.098 1.00 97.00 72 GLU A O 1
ATOM 580 N N . CYS A 1 73 ? 12.032 0.777 -7.615 1.00 96.12 73 CYS A N 1
ATOM 581 C CA . CYS A 1 73 ? 11.384 -0.172 -6.707 1.00 96.12 73 CYS A CA 1
ATOM 582 C C . CYS A 1 73 ? 10.675 0.548 -5.551 1.00 96.12 73 CYS A C 1
ATOM 584 O O . CYS A 1 73 ? 9.571 0.169 -5.164 1.00 96.12 73 CYS A O 1
ATOM 586 N N . GLY A 1 74 ? 11.287 1.611 -5.016 1.00 94.69 74 GLY A N 1
ATOM 587 C CA . GLY A 1 74 ? 10.705 2.434 -3.959 1.00 94.69 74 GLY A CA 1
ATOM 588 C C . GLY A 1 74 ? 9.432 3.168 -4.385 1.00 94.69 74 GLY A C 1
ATOM 589 O O . GLY A 1 74 ? 8.500 3.245 -3.592 1.00 94.69 74 GLY A O 1
ATOM 590 N N . ARG A 1 75 ? 9.353 3.664 -5.629 1.00 97.25 75 ARG A N 1
ATOM 591 C CA . ARG A 1 75 ? 8.134 4.294 -6.169 1.00 97.25 75 ARG A CA 1
ATOM 592 C C . ARG A 1 75 ? 6.990 3.290 -6.276 1.00 97.25 75 ARG A C 1
ATOM 594 O O . ARG A 1 75 ? 5.914 3.555 -5.746 1.00 97.25 75 ARG A O 1
ATOM 601 N N . ILE A 1 76 ? 7.259 2.124 -6.864 1.00 97.00 76 ILE A N 1
ATOM 602 C CA . ILE A 1 76 ? 6.269 1.047 -7.009 1.00 97.00 76 ILE A CA 1
ATOM 603 C C . ILE A 1 76 ? 5.779 0.591 -5.627 1.00 97.00 76 ILE A C 1
ATOM 605 O O . ILE A 1 76 ? 4.580 0.561 -5.354 1.00 97.00 76 ILE A O 1
ATOM 609 N N . GLY A 1 77 ? 6.710 0.288 -4.717 1.00 94.44 77 GLY A N 1
ATOM 610 C CA . GLY A 1 77 ? 6.382 -0.131 -3.355 1.00 94.44 77 GLY A CA 1
ATOM 611 C C . GLY A 1 77 ? 5.648 0.946 -2.551 1.00 94.44 77 GLY A C 1
ATOM 612 O O . GLY A 1 77 ? 4.769 0.619 -1.759 1.00 94.44 77 GLY A O 1
ATOM 613 N N . GLY A 1 78 ? 5.969 2.223 -2.772 1.00 95.00 78 GLY A N 1
ATOM 614 C CA . GLY A 1 78 ? 5.289 3.357 -2.150 1.00 95.00 78 GLY A CA 1
ATOM 615 C C . GLY A 1 78 ? 3.834 3.487 -2.597 1.00 95.00 78 GLY A C 1
ATOM 616 O O . GLY A 1 78 ? 2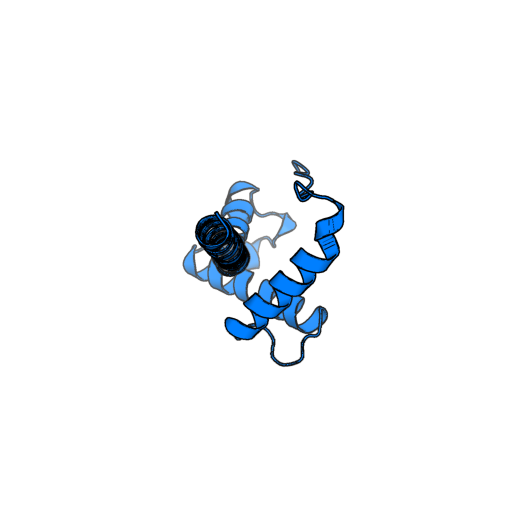.958 3.620 -1.747 1.00 95.00 78 GLY A O 1
ATOM 617 N N . GLN A 1 79 ? 3.555 3.381 -3.901 1.00 96.00 79 GLN A N 1
ATOM 618 C CA . GLN A 1 79 ? 2.178 3.393 -4.408 1.00 96.00 79 GLN A CA 1
ATOM 619 C C . GLN A 1 79 ? 1.384 2.169 -3.940 1.00 96.00 79 GLN A C 1
ATOM 621 O O . GLN A 1 79 ? 0.241 2.320 -3.512 1.00 96.00 79 GLN A O 1
ATOM 626 N N . LEU A 1 80 ? 1.998 0.981 -3.916 1.00 94.12 80 LEU A N 1
ATOM 627 C CA . LEU A 1 80 ? 1.367 -0.22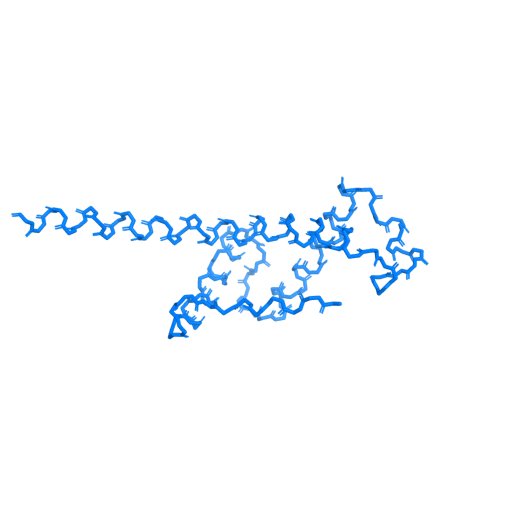4 -3.365 1.00 94.12 80 LEU A CA 1
ATOM 628 C C . LEU A 1 80 ? 1.030 -0.039 -1.878 1.00 94.12 80 LEU A C 1
ATOM 630 O O . LEU A 1 80 ? -0.085 -0.322 -1.438 1.00 94.12 80 LEU A O 1
ATOM 634 N N . GLY A 1 81 ? 1.993 0.480 -1.111 1.00 93.00 81 GLY A N 1
ATOM 635 C CA . GLY A 1 81 ? 1.826 0.818 0.298 1.00 93.00 81 GLY A CA 1
ATOM 636 C C . GLY A 1 81 ? 0.746 1.874 0.525 1.00 93.00 81 GLY A C 1
ATOM 637 O O . GLY A 1 81 ? 0.013 1.771 1.496 1.00 93.00 81 GLY A O 1
ATOM 638 N N . GLY A 1 82 ? 0.584 2.839 -0.380 1.00 94.12 82 GLY A N 1
ATOM 639 C CA . GLY A 1 82 ? -0.516 3.803 -0.340 1.00 94.12 82 GLY A CA 1
ATOM 640 C C . GLY A 1 82 ? -1.882 3.152 -0.569 1.00 94.12 82 GLY A C 1
ATOM 641 O O . GLY A 1 82 ? -2.818 3.432 0.176 1.00 94.12 82 GLY A O 1
ATOM 642 N N . ARG A 1 83 ? -1.988 2.241 -1.547 1.00 94.00 83 ARG A N 1
ATOM 643 C CA . ARG A 1 83 ? -3.250 1.564 -1.896 1.00 94.00 83 ARG A CA 1
ATOM 644 C C . ARG A 1 83 ? -3.768 0.642 -0.793 1.00 94.00 83 ARG A C 1
ATOM 646 O O . ARG A 1 83 ? -4.965 0.644 -0.538 1.00 94.00 83 ARG A O 1
ATOM 653 N N . LEU A 1 84 ? -2.891 -0.128 -0.144 1.00 92.94 84 LEU A N 1
ATOM 654 C CA . LEU A 1 84 ? -3.283 -1.039 0.942 1.00 92.94 84 LEU A CA 1
ATOM 655 C C . LEU A 1 84 ? -2.972 -0.455 2.326 1.00 92.94 84 LEU A C 1
ATOM 657 O O . LEU A 1 84 ? -3.862 -0.262 3.148 1.00 92.94 84 LEU A O 1
ATOM 661 N N . GLY A 1 85 ? -1.704 -0.143 2.585 1.00 92.62 85 GLY A N 1
ATOM 662 C CA . GLY A 1 85 ? -1.252 0.370 3.881 1.00 92.62 85 GLY A CA 1
ATOM 663 C C . GLY A 1 85 ? -1.841 1.738 4.235 1.00 92.62 85 GLY A C 1
ATOM 664 O O . GLY A 1 85 ? -2.135 1.982 5.398 1.00 92.62 85 GLY A O 1
ATOM 665 N N . GLY A 1 86 ? -2.084 2.612 3.255 1.00 95.25 86 GLY A N 1
ATOM 666 C CA . GLY A 1 86 ? -2.771 3.887 3.478 1.00 95.25 86 GLY A CA 1
ATOM 667 C C . GLY A 1 86 ? -4.209 3.699 3.968 1.00 95.25 86 GLY A C 1
ATOM 668 O O . GLY A 1 86 ? -4.631 4.384 4.898 1.00 95.25 86 GLY A O 1
ATOM 669 N N . GLN A 1 87 ? -4.932 2.719 3.416 1.00 96.19 87 GLN A N 1
ATOM 670 C CA . GLN A 1 87 ? -6.278 2.360 3.880 1.00 96.19 87 GLN A CA 1
ATOM 671 C C . GLN A 1 87 ? -6.245 1.737 5.280 1.00 96.19 87 GLN A C 1
ATOM 673 O O . GLN A 1 87 ? -7.070 2.084 6.121 1.00 96.19 87 GLN A O 1
ATOM 678 N N . MET A 1 88 ? -5.236 0.909 5.584 1.00 95.44 88 MET A N 1
ATOM 679 C CA . MET A 1 88 ? -5.022 0.417 6.951 1.00 95.44 88 MET A CA 1
ATOM 680 C C . MET A 1 88 ? -4.793 1.562 7.943 1.00 95.44 88 MET A C 1
ATOM 682 O O . MET A 1 88 ? -5.406 1.580 9.005 1.00 95.44 88 MET A O 1
ATOM 686 N N . VAL A 1 89 ? -3.937 2.534 7.603 1.00 95.69 89 VAL A N 1
ATOM 687 C CA . VAL A 1 89 ? -3.680 3.706 8.458 1.00 95.69 89 VAL A CA 1
ATOM 688 C C . VAL A 1 89 ? -4.964 4.498 8.678 1.00 95.69 89 VAL A C 1
ATOM 690 O O . VAL A 1 89 ? -5.257 4.862 9.814 1.00 95.69 89 VAL A O 1
ATOM 693 N N . LYS A 1 90 ? -5.762 4.710 7.628 1.00 96.69 90 LYS A N 1
ATOM 694 C CA . LYS A 1 90 ? -7.063 5.373 7.743 1.00 96.69 90 LYS A CA 1
ATOM 695 C C . LYS A 1 90 ? -7.987 4.634 8.720 1.00 96.69 90 LYS A C 1
ATOM 697 O O . LYS A 1 90 ? -8.499 5.259 9.642 1.00 96.69 90 LYS A O 1
ATOM 702 N N . ARG A 1 91 ? -8.106 3.307 8.603 1.00 95.62 91 ARG A N 1
ATOM 703 C CA . ARG A 1 91 ? -8.914 2.483 9.520 1.00 95.62 91 ARG A CA 1
ATOM 704 C C . ARG A 1 91 ? -8.407 2.531 10.965 1.00 95.62 91 ARG A C 1
ATOM 706 O O . ARG A 1 91 ? -9.196 2.573 11.903 1.00 95.62 91 ARG A O 1
ATOM 713 N N . MET A 1 92 ? -7.089 2.563 11.170 1.00 95.62 92 MET A N 1
ATOM 714 C CA . MET A 1 92 ? -6.510 2.729 12.509 1.00 95.62 92 MET A CA 1
ATOM 715 C C . MET A 1 92 ? -6.861 4.086 13.127 1.00 95.62 92 MET A C 1
ATOM 717 O O . MET A 1 92 ? -7.132 4.150 14.326 1.00 95.62 92 MET A O 1
ATOM 721 N N . ILE A 1 93 ? -6.854 5.154 12.324 1.00 97.06 93 ILE A N 1
ATOM 722 C CA . ILE A 1 93 ? -7.257 6.494 12.768 1.00 97.06 93 ILE A CA 1
ATOM 723 C C . ILE A 1 93 ? -8.742 6.491 13.137 1.00 97.06 93 ILE A C 1
ATOM 725 O O . ILE A 1 93 ? -9.075 6.927 14.233 1.00 97.06 93 ILE A O 1
ATOM 729 N N . GLU A 1 94 ? -9.605 5.909 12.301 1.00 96.31 94 GLU A N 1
ATOM 730 C CA . GLU A 1 94 ? -11.043 5.770 12.578 1.00 96.31 94 GLU A CA 1
ATOM 731 C C . GLU A 1 94 ? -11.299 5.062 13.923 1.00 96.31 94 GLU A C 1
ATOM 733 O O . GLU A 1 94 ? -12.078 5.543 14.747 1.00 96.31 94 GLU A O 1
ATOM 738 N N . TYR A 1 95 ? -10.593 3.958 14.207 1.00 95.06 95 TYR A N 1
ATOM 739 C CA . TYR A 1 95 ? -10.695 3.271 15.502 1.00 95.06 95 TYR A CA 1
ATOM 740 C C . TYR A 1 95 ? -10.227 4.134 16.679 1.00 95.06 95 TYR A C 1
ATOM 742 O O . TYR A 1 95 ? -1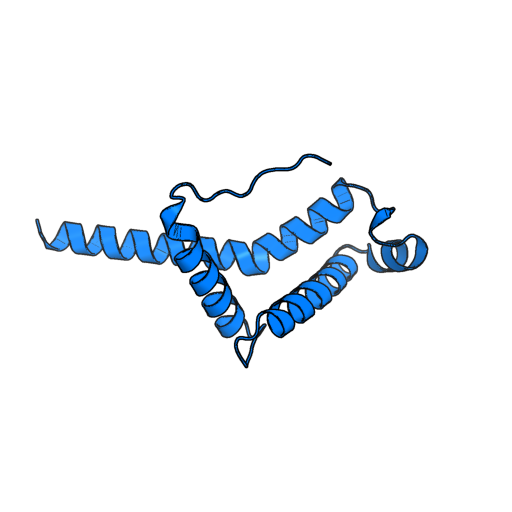0.828 4.093 17.757 1.00 95.06 95 TYR A O 1
ATOM 750 N N . ALA A 1 96 ? -9.157 4.909 16.495 1.00 95.75 96 ALA A N 1
ATOM 751 C CA . ALA A 1 96 ? -8.656 5.807 17.528 1.00 95.75 96 ALA A CA 1
ATOM 752 C C . ALA A 1 96 ? -9.647 6.948 17.807 1.00 95.75 96 ALA A C 1
ATOM 754 O O . ALA A 1 96 ? -9.947 7.221 18.968 1.00 95.75 96 ALA A O 1
ATOM 755 N N . GLU A 1 97 ? -10.194 7.574 16.764 1.00 97.00 97 GLU A N 1
ATOM 756 C CA . GLU A 1 97 ? -11.195 8.641 16.863 1.00 97.00 97 GLU A CA 1
ATOM 757 C C . GLU A 1 97 ? -12.476 8.156 17.544 1.00 97.00 97 GLU A C 1
ATOM 759 O O . GLU A 1 97 ? -12.947 8.794 18.488 1.00 97.00 97 GLU A O 1
ATOM 764 N N . ALA A 1 98 ? -12.990 6.987 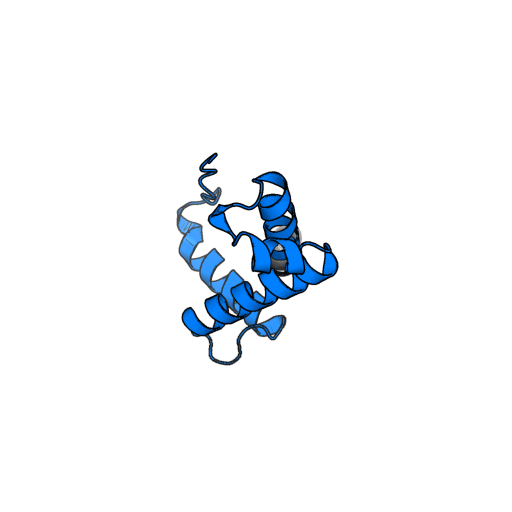17.149 1.00 96.31 98 ALA A N 1
ATOM 765 C CA . ALA A 1 98 ? -14.164 6.384 17.773 1.00 96.31 98 ALA A CA 1
ATOM 766 C C . ALA A 1 98 ? -13.952 6.133 19.275 1.00 96.31 98 ALA A C 1
ATOM 768 O O . ALA A 1 98 ? -14.832 6.423 20.088 1.00 96.31 98 ALA A O 1
ATOM 769 N N . ARG A 1 99 ? -12.766 5.645 19.665 1.00 96.12 99 ARG A N 1
ATOM 770 C CA . ARG A 1 99 ? -12.414 5.445 21.076 1.00 96.12 99 ARG A CA 1
ATOM 771 C C . ARG A 1 99 ? -12.327 6.768 21.838 1.00 96.12 99 ARG A C 1
ATOM 773 O O . ARG A 1 99 ? -12.884 6.870 22.927 1.00 96.12 99 ARG A O 1
ATOM 780 N N . MET A 1 100 ? -11.678 7.783 21.265 1.00 96.62 100 MET A N 1
ATOM 781 C CA . MET A 1 100 ? -11.578 9.109 21.886 1.00 96.62 100 MET A CA 1
ATOM 782 C C . MET A 1 100 ? -12.957 9.748 22.097 1.00 96.62 100 MET A C 1
ATOM 784 O O . MET A 1 100 ? -13.197 10.336 23.149 1.00 96.62 100 MET A O 1
ATOM 788 N N . ALA A 1 101 ? -13.875 9.596 21.139 1.00 95.75 101 ALA A N 1
ATOM 789 C CA . ALA A 1 101 ? -15.249 10.079 21.265 1.00 95.75 101 ALA A CA 1
ATOM 790 C C . ALA A 1 101 ? -16.024 9.344 22.375 1.00 95.75 101 ALA A C 1
ATOM 792 O O . ALA A 1 101 ? -16.708 9.978 23.178 1.00 95.75 101 ALA A O 1
ATOM 793 N N . GLN A 1 102 ? -15.886 8.016 22.475 1.00 94.31 102 GLN A N 1
ATOM 794 C CA . GLN A 1 102 ? -16.505 7.233 23.554 1.00 94.31 102 GLN A CA 1
ATOM 795 C C . GLN A 1 102 ? -15.988 7.634 24.940 1.00 94.31 102 GLN A C 1
ATOM 797 O O . GLN A 1 102 ? -16.775 7.724 25.881 1.00 94.31 102 GLN A O 1
ATOM 802 N N . ASP A 1 103 ? -14.686 7.894 25.071 1.00 94.12 103 ASP A N 1
ATOM 803 C CA . ASP A 1 103 ? -14.080 8.312 26.337 1.00 94.12 103 ASP A CA 1
ATOM 804 C C . ASP A 1 103 ? -14.553 9.709 26.777 1.00 94.12 103 ASP A C 1
ATOM 806 O O . ASP A 1 103 ? -14.651 9.965 27.976 1.00 94.12 103 ASP A O 1
ATOM 810 N N . GLN A 1 104 ? -14.887 10.602 25.836 1.00 88.62 104 GLN A N 1
ATOM 811 C CA . GLN A 1 104 ? -15.479 11.912 26.144 1.00 88.62 104 GLN A CA 1
ATOM 812 C C . GLN A 1 104 ? -16.905 11.794 26.689 1.00 88.62 104 GLN A C 1
ATOM 814 O O . GLN A 1 104 ? -17.247 12.513 27.618 1.00 88.62 104 GLN A O 1
ATOM 819 N N . LEU A 1 105 ? -17.713 10.868 26.162 1.00 85.00 105 LEU A N 1
ATOM 820 C CA . LEU A 1 105 ? -19.089 10.635 26.627 1.00 85.00 105 LEU A CA 1
ATOM 821 C C . LEU A 1 105 ? -19.164 10.012 28.031 1.00 85.00 105 LEU A C 1
ATOM 823 O O . LEU A 1 105 ? -20.223 10.017 28.651 1.00 85.00 105 LEU A O 1
ATOM 827 N N . ARG A 1 106 ? -18.063 9.420 28.509 1.00 80.69 106 ARG A N 1
ATOM 828 C CA . ARG A 1 106 ? -17.963 8.777 29.829 1.00 80.69 106 ARG A CA 1
ATOM 829 C C . ARG A 1 106 ? -17.495 9.722 30.941 1.00 80.69 106 ARG A C 1
ATOM 831 O O . ARG A 1 106 ? -17.393 9.275 32.082 1.00 80.69 106 ARG A O 1
ATOM 838 N N . ARG A 1 107 ? -17.154 10.967 30.607 1.00 65.94 107 ARG A N 1
ATOM 839 C CA . ARG A 1 107 ? -16.766 12.019 31.554 1.00 65.94 107 ARG A CA 1
ATOM 840 C C . ARG A 1 107 ? -17.949 12.929 31.832 1.00 65.94 107 ARG A C 1
ATOM 842 O O . ARG A 1 107 ? -18.052 13.357 32.999 1.00 65.94 107 ARG A O 1
#

Foldseek 3Di:
DDPPPPQDPDNVCPVVLVVLLLVLCVVVVQDDPSDPVSNVVSLVVQLLVLCVVVVNNVVCVVPNPVPDDPVSSCSSVVVSCCSRVVVSVVVVVVVVVVVVVVVVVVD

Sequence (107 aa):
MGRRRNRPVNPDAVRALDNLKYEVAQELGYVRGGSEDELRANLDRMKYEIADELGLSEKIRAVGWPNMTSRECGRIGGQLGGRLGGQMVKRMIEYAEARMAQDQLRR